Protein AF-A0A3B8VNU0-F1 (afdb_monomer_lite)

Radius of gyration: 17.83 Å; chains: 1; bounding box: 42×33×52 Å

Sequence (167 aa):
MFRGWSWSPRIWGCRSTTCFRRSDRSNKTDSSPACNGKEIQSKDWQAKRAKELFFLLAYHGRPVTKDEIIAALWSEDDVTRAESGLKFNLLRARRALSQDSIAYEGGKYRLDPHSDFEFDVTRFGDLLRAADRLSEDAALKPRYIEQAVNLYSGDFLPEFYSELCEE

Foldseek 3Di:
DDPDDDQDPPQDPDPDDDDDDDDDDDDDAAQFKDWPNRTQDPVQLVDPLLVVLLVVQVSVSDWDALVRSLCVRPVPDDPVVSVVVVVVSLVSNCRRHNVQQWDDDPRTIHGDPPIDIDGLVVLLVVLQVVLVVCPPVVVCNVVSNVVSVVSCNHDHPVVVCPVVPPD

pLDDT: mean 72.1, std 22.76, range [21.95, 96.31]

Secondary structure (DSSP, 8-state):
-----PPPTTS--------------S---S---EETTEE--HHHH-SHHHHHHHHHHHHH-S-EEHHHHHHHH-TTS-HHHHHHHHHHHHHHHHHHS-TTSEEEETTEEEE-TTS-EE-HHHHHHHHHHHHHHTTT-TTTHHHHHHHHHTT--S-SSGGG-TTS---

Structure (mmCIF, N/CA/C/O backbone):
data_AF-A0A3B8VNU0-F1
#
_entry.id   AF-A0A3B8VNU0-F1
#
loop_
_atom_site.group_PDB
_atom_site.id
_atom_site.type_symbol
_atom_site.label_atom_id
_atom_site.label_alt_id
_atom_site.label_comp_id
_atom_site.label_asym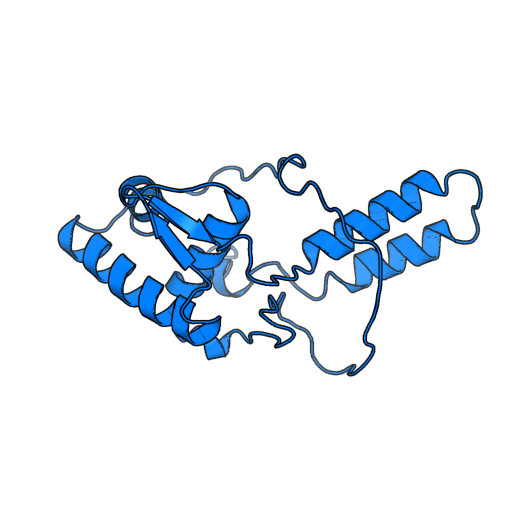_id
_atom_site.label_entity_id
_atom_site.label_seq_id
_atom_site.pdbx_PDB_ins_code
_atom_site.Cartn_x
_atom_site.Cartn_y
_atom_site.Cartn_z
_atom_site.occupancy
_atom_site.B_iso_or_equiv
_atom_site.auth_seq_id
_atom_site.auth_comp_id
_atom_site.auth_asym_id
_atom_site.auth_atom_id
_atom_site.pdbx_PDB_model_num
ATOM 1 N N . MET A 1 1 ? 2.621 -15.870 10.998 1.00 28.41 1 MET A N 1
ATOM 2 C CA . MET A 1 1 ? 2.842 -16.966 10.021 1.00 28.41 1 MET A CA 1
ATOM 3 C C . MET A 1 1 ? 2.469 -16.468 8.615 1.00 28.41 1 MET A C 1
ATOM 5 O O . MET A 1 1 ? 1.386 -16.760 8.135 1.00 28.41 1 MET A O 1
ATOM 9 N N . PHE A 1 2 ? 3.325 -15.672 7.958 1.00 31.02 2 PHE A N 1
ATOM 10 C CA . PHE A 1 2 ? 3.075 -15.154 6.600 1.00 31.02 2 PHE A CA 1
ATOM 11 C C . PHE A 1 2 ? 3.732 -16.079 5.570 1.00 31.02 2 PHE A C 1
ATOM 13 O O . PHE A 1 2 ? 4.879 -15.889 5.180 1.00 31.02 2 PHE A O 1
ATOM 20 N N . ARG A 1 3 ? 3.034 -17.148 5.178 1.00 27.47 3 ARG A N 1
ATOM 21 C CA . ARG A 1 3 ? 3.520 -18.070 4.143 1.00 27.47 3 ARG A CA 1
ATOM 22 C C . ARG A 1 3 ? 3.103 -17.570 2.759 1.00 27.47 3 ARG A C 1
ATOM 24 O O . ARG A 1 3 ? 1.916 -17.436 2.496 1.00 27.47 3 ARG A O 1
ATOM 31 N N . GLY A 1 4 ? 4.088 -17.373 1.880 1.00 28.83 4 GLY A N 1
ATOM 32 C CA . GLY A 1 4 ? 3.934 -17.483 0.425 1.00 28.83 4 GLY A CA 1
ATOM 33 C C . GLY A 1 4 ? 3.169 -16.355 -0.266 1.00 28.83 4 GLY A C 1
ATOM 34 O O . GLY A 1 4 ? 2.011 -16.519 -0.632 1.00 28.83 4 GLY A O 1
ATOM 35 N N . TRP A 1 5 ? 3.837 -15.233 -0.533 1.00 34.16 5 TRP A N 1
ATOM 36 C CA . TRP A 1 5 ? 3.323 -14.204 -1.440 1.00 34.16 5 TRP A CA 1
ATOM 37 C C . TRP A 1 5 ? 3.804 -14.493 -2.867 1.00 34.16 5 TRP A C 1
ATOM 39 O O . TRP A 1 5 ? 4.907 -14.113 -3.254 1.00 34.16 5 TRP A O 1
ATOM 49 N N . SER A 1 6 ? 2.987 -15.182 -3.668 1.00 27.14 6 SER A N 1
ATOM 50 C CA . SER A 1 6 ? 3.214 -15.276 -5.115 1.00 27.14 6 SER A CA 1
ATOM 51 C C . SER A 1 6 ? 2.679 -14.014 -5.797 1.00 27.14 6 SER A C 1
ATOM 53 O O . SER A 1 6 ? 1.480 -13.728 -5.744 1.00 27.14 6 SER A O 1
ATOM 55 N N . TRP A 1 7 ? 3.564 -13.257 -6.439 1.00 34.22 7 TRP A N 1
ATOM 56 C CA . TRP A 1 7 ? 3.233 -12.062 -7.212 1.00 34.22 7 TRP A CA 1
ATOM 57 C C . TRP A 1 7 ? 2.445 -12.444 -8.475 1.00 34.22 7 TRP A C 1
ATOM 59 O O . TRP A 1 7 ? 2.963 -13.144 -9.342 1.00 34.22 7 TRP A O 1
ATOM 69 N N . SER A 1 8 ? 1.186 -12.003 -8.590 1.00 28.56 8 SER A N 1
ATOM 70 C CA . SER A 1 8 ? 0.362 -12.246 -9.784 1.00 28.56 8 SER A CA 1
ATOM 71 C C . SER A 1 8 ? 0.402 -11.031 -10.730 1.00 28.56 8 SER A C 1
ATOM 73 O O . SER A 1 8 ? 0.000 -9.942 -10.318 1.00 28.56 8 SER A O 1
ATOM 75 N N . PRO A 1 9 ? 0.831 -11.163 -12.004 1.00 29.77 9 PRO A N 1
ATOM 76 C CA . PRO A 1 9 ? 1.099 -10.024 -12.901 1.00 29.77 9 PRO A CA 1
ATOM 77 C C . PRO A 1 9 ? -0.127 -9.262 -13.444 1.00 29.77 9 PRO A C 1
ATOM 79 O O . PRO A 1 9 ? 0.022 -8.432 -14.337 1.00 29.77 9 PRO A O 1
ATOM 82 N N . ARG A 1 10 ? -1.355 -9.553 -12.995 1.00 31.48 10 ARG A N 1
ATOM 83 C CA . ARG A 1 10 ? -2.587 -9.118 -13.691 1.00 31.48 10 ARG A CA 1
ATOM 84 C C . ARG A 1 10 ? -3.127 -7.731 -13.314 1.00 31.48 10 ARG A C 1
ATOM 86 O O . ARG A 1 10 ? -4.158 -7.345 -13.853 1.00 31.48 10 ARG A O 1
ATOM 93 N N . ILE A 1 11 ? -2.486 -6.992 -12.410 1.00 40.19 11 ILE A N 1
ATOM 94 C CA . ILE A 1 11 ? -3.173 -5.900 -11.691 1.00 40.19 11 ILE A CA 1
ATOM 95 C C . ILE A 1 11 ? -3.089 -4.523 -12.380 1.00 40.19 11 ILE A C 1
ATOM 97 O O . ILE A 1 11 ? -3.929 -3.671 -12.115 1.00 40.19 11 ILE A O 1
ATOM 101 N N . TRP A 1 12 ? -2.189 -4.294 -13.342 1.00 40.31 12 TRP A N 1
ATOM 102 C CA . TRP A 1 12 ? -1.973 -2.937 -13.873 1.00 40.31 12 TRP A CA 1
ATOM 103 C C . TRP A 1 12 ? -2.054 -2.885 -15.401 1.00 40.31 12 TRP A C 1
ATOM 105 O O . TRP A 1 12 ? -1.068 -3.051 -16.119 1.00 40.31 12 TRP A O 1
ATOM 115 N N . GLY A 1 13 ? -3.265 -2.650 -15.911 1.00 26.94 13 GLY A N 1
ATOM 116 C CA . GLY A 1 13 ? -3.504 -2.274 -17.304 1.00 26.94 13 GLY A CA 1
ATOM 117 C C . GLY A 1 13 ? -3.106 -0.817 -17.548 1.00 26.94 13 GLY A C 1
ATOM 118 O O . GLY A 1 13 ? -3.968 0.054 -17.606 1.00 26.94 13 GLY A O 1
ATOM 119 N N . CYS A 1 14 ? -1.806 -0.542 -17.670 1.00 29.59 14 CYS A N 1
ATOM 120 C CA . CYS A 1 14 ? -1.287 0.800 -17.941 1.00 29.59 14 CYS A CA 1
ATOM 121 C C . CYS A 1 14 ? -1.608 1.256 -19.376 1.00 29.59 14 CYS A C 1
ATOM 123 O O . CYS A 1 14 ? -1.033 0.757 -20.345 1.00 29.59 14 CYS A O 1
ATOM 125 N N . ARG A 1 15 ? -2.474 2.269 -19.511 1.00 27.20 15 ARG A N 1
ATOM 126 C CA . ARG A 1 15 ? -2.395 3.252 -20.601 1.00 27.20 15 ARG A CA 1
ATOM 127 C C . ARG A 1 15 ? -1.720 4.493 -20.036 1.00 27.20 15 ARG A C 1
ATOM 129 O O . ARG A 1 15 ? -2.409 5.351 -19.504 1.00 27.20 15 ARG A O 1
ATOM 136 N N . SER A 1 16 ? -0.404 4.587 -20.142 1.00 26.69 16 SER A N 1
ATOM 137 C CA . SER A 1 16 ? 0.276 5.852 -20.435 1.00 26.69 16 SER A CA 1
ATOM 138 C C . SER A 1 16 ? 1.755 5.590 -20.645 1.00 26.69 16 SER A C 1
ATOM 140 O O . SER A 1 16 ? 2.470 5.066 -19.798 1.00 26.69 16 SER A O 1
ATOM 142 N N . THR A 1 17 ? 2.168 5.915 -21.856 1.00 27.19 17 THR A N 1
ATOM 143 C CA . THR A 1 17 ? 3.531 5.904 -22.351 1.00 27.19 17 THR A CA 1
ATOM 144 C C . THR A 1 17 ? 4.169 7.239 -21.953 1.00 27.19 17 THR A C 1
ATOM 146 O O . THR A 1 17 ? 3.567 8.275 -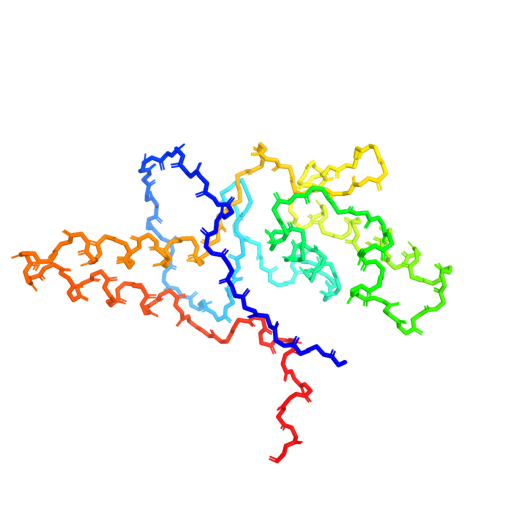22.233 1.00 27.19 17 THR A O 1
ATOM 149 N N . THR A 1 18 ? 5.423 7.228 -21.469 1.00 24.11 18 THR A N 1
ATOM 150 C CA . THR A 1 18 ? 6.347 8.398 -21.335 1.00 24.11 18 THR A CA 1
ATOM 151 C C . THR A 1 18 ? 6.025 9.399 -20.194 1.00 24.11 18 THR A C 1
ATOM 153 O O . THR A 1 18 ? 4.865 9.609 -19.894 1.00 24.11 18 THR A O 1
ATOM 156 N N . CYS A 1 19 ? 6.947 10.099 -19.505 1.00 21.95 19 CYS A N 1
ATOM 157 C CA . CYS A 1 19 ? 8.389 10.336 -19.654 1.00 21.95 19 CYS A CA 1
ATOM 158 C C . CYS A 1 19 ? 9.015 10.866 -18.327 1.00 21.95 19 CYS A C 1
ATOM 160 O O . CYS A 1 19 ? 8.513 11.813 -17.741 1.00 21.95 19 CYS A O 1
ATOM 162 N N . PHE A 1 20 ? 10.140 10.270 -17.917 1.00 27.11 20 PHE A N 1
ATOM 163 C CA . PHE A 1 20 ? 11.340 10.814 -17.242 1.00 27.11 20 PHE A CA 1
ATOM 164 C C . PHE A 1 20 ? 11.327 12.148 -16.443 1.00 27.11 20 PHE A C 1
ATOM 166 O O . PHE A 1 20 ? 11.145 13.227 -17.004 1.00 27.11 20 PHE A O 1
ATOM 173 N N . ARG A 1 21 ? 11.885 12.105 -15.216 1.00 25.28 21 ARG A N 1
ATOM 174 C CA . ARG A 1 21 ? 12.801 13.152 -14.712 1.00 25.28 21 ARG A CA 1
ATOM 175 C C . ARG A 1 21 ? 14.031 12.537 -14.027 1.00 25.28 21 ARG A C 1
ATOM 177 O O . ARG A 1 21 ? 13.915 11.748 -13.096 1.00 25.28 21 ARG A O 1
ATOM 184 N N . ARG A 1 22 ? 15.224 12.893 -14.520 1.00 33.28 22 ARG A N 1
ATOM 185 C CA . ARG A 1 22 ? 16.538 12.667 -13.884 1.00 33.28 22 ARG A CA 1
ATOM 186 C C . ARG A 1 22 ? 16.817 13.811 -12.914 1.00 33.28 22 ARG A C 1
ATOM 188 O O . ARG A 1 22 ? 16.861 14.945 -13.377 1.00 33.28 22 ARG A O 1
ATOM 195 N N . SER A 1 23 ? 17.075 13.474 -11.653 1.00 29.00 23 SER A N 1
ATOM 196 C CA . SER A 1 23 ? 17.853 14.200 -10.623 1.00 29.00 23 SER A CA 1
ATOM 197 C C . SER A 1 23 ? 17.316 13.680 -9.282 1.00 29.00 23 SER A C 1
ATOM 199 O O . SER A 1 23 ? 16.122 13.792 -9.054 1.00 29.00 23 SER A O 1
ATOM 201 N N . ASP A 1 24 ? 18.043 13.026 -8.392 1.00 30.55 24 ASP A N 1
ATOM 202 C CA . ASP A 1 24 ? 19.427 13.228 -8.007 1.00 30.55 24 ASP A CA 1
ATOM 203 C C . ASP A 1 24 ? 20.002 11.904 -7.483 1.00 30.55 24 ASP A C 1
ATOM 205 O O . ASP A 1 24 ? 19.284 11.054 -6.953 1.00 30.55 24 ASP A O 1
ATOM 209 N N . ARG A 1 25 ? 21.297 11.695 -7.699 1.00 41.59 25 ARG A N 1
ATOM 210 C CA . ARG A 1 25 ? 21.997 10.458 -7.352 1.00 41.59 25 ARG A CA 1
ATOM 211 C C . ARG A 1 25 ? 22.668 10.656 -5.995 1.00 41.59 25 ARG A C 1
ATOM 213 O O . ARG A 1 25 ? 23.828 11.043 -5.955 1.00 41.59 25 ARG A O 1
ATOM 220 N N . SER A 1 26 ? 21.974 10.347 -4.904 1.00 31.28 26 SER A N 1
ATOM 221 C CA . SER A 1 26 ? 22.615 10.130 -3.601 1.00 31.28 26 SER A CA 1
ATOM 222 C C . SER A 1 26 ? 21.661 9.451 -2.613 1.00 31.28 26 SER A C 1
ATOM 224 O O . SER A 1 26 ? 20.653 10.009 -2.203 1.00 31.28 26 SER A O 1
ATOM 226 N N . ASN A 1 27 ? 22.035 8.233 -2.211 1.00 33.19 27 ASN A N 1
ATOM 227 C CA . ASN A 1 27 ? 21.500 7.497 -1.061 1.00 33.19 27 ASN A CA 1
ATOM 228 C C . ASN A 1 27 ? 20.046 6.983 -1.159 1.00 33.19 27 ASN A C 1
ATOM 230 O O . ASN A 1 27 ? 19.183 7.363 -0.374 1.00 33.19 27 ASN A O 1
ATOM 234 N N . LYS A 1 28 ? 19.778 6.061 -2.094 1.00 40.41 28 LYS A N 1
ATOM 235 C CA . LYS A 1 28 ? 18.475 5.386 -2.208 1.00 40.41 28 LYS A CA 1
ATOM 236 C C . LYS A 1 28 ? 18.523 3.976 -1.610 1.00 40.41 28 LYS A C 1
ATOM 238 O O . LYS A 1 28 ? 18.619 3.001 -2.339 1.00 40.41 28 LYS A O 1
ATOM 243 N N . THR A 1 29 ? 18.490 3.867 -0.286 1.00 39.09 29 THR A N 1
ATOM 244 C CA . THR A 1 29 ? 18.378 2.578 0.433 1.00 39.09 29 THR A CA 1
ATOM 245 C C . THR A 1 29 ? 16.928 2.179 0.724 1.00 39.09 29 THR A C 1
ATOM 247 O O . THR A 1 29 ? 16.694 1.271 1.510 1.00 39.09 29 THR A O 1
ATOM 250 N N . ASP A 1 30 ? 15.944 2.862 0.136 1.00 48.22 30 ASP A N 1
ATOM 251 C CA . ASP A 1 30 ? 14.536 2.680 0.487 1.00 48.22 30 ASP A CA 1
ATOM 252 C C . ASP A 1 30 ? 13.681 2.714 -0.784 1.00 48.22 30 ASP A C 1
ATOM 254 O O . ASP A 1 30 ? 13.668 3.724 -1.500 1.00 48.22 30 ASP A O 1
ATOM 258 N N . SER A 1 31 ? 12.995 1.605 -1.072 1.00 53.75 31 SER A N 1
ATOM 259 C CA . SER A 1 31 ? 11.935 1.474 -2.081 1.00 53.75 31 SER A CA 1
ATOM 260 C C . SER A 1 31 ? 10.777 2.411 -1.733 1.00 53.75 31 SER A C 1
ATOM 262 O O . SER A 1 31 ? 9.754 2.017 -1.172 1.00 53.75 31 SER A O 1
ATOM 264 N N . SER A 1 32 ? 10.988 3.700 -1.980 1.00 61.31 32 SER A N 1
ATOM 265 C CA . SER A 1 32 ? 10.089 4.770 -1.568 1.00 61.31 32 SER A CA 1
ATOM 266 C C . SER A 1 32 ? 9.035 4.988 -2.653 1.00 61.31 32 SER A C 1
ATOM 268 O O . SER A 1 32 ? 9.401 5.342 -3.779 1.00 6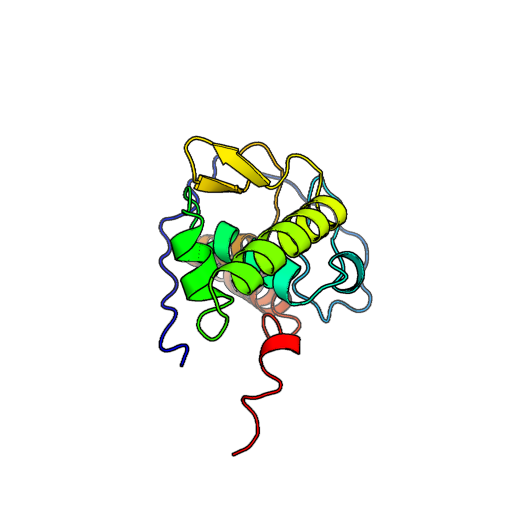1.31 32 SER A O 1
ATOM 270 N N . PRO A 1 33 ? 7.738 4.789 -2.357 1.00 68.69 33 PRO A N 1
ATOM 271 C CA . PRO A 1 33 ? 6.679 5.153 -3.287 1.00 68.69 33 PRO A CA 1
ATOM 272 C C . PRO A 1 33 ? 6.652 6.675 -3.469 1.00 68.69 33 PRO A C 1
ATOM 274 O O . PRO A 1 33 ? 6.947 7.433 -2.539 1.00 68.69 33 PRO A O 1
ATOM 277 N N . ALA A 1 34 ? 6.271 7.132 -4.658 1.00 71.00 34 ALA A N 1
ATOM 278 C CA . ALA A 1 34 ? 5.961 8.536 -4.896 1.00 71.00 34 ALA A CA 1
ATOM 279 C C . ALA A 1 34 ? 4.445 8.727 -5.020 1.00 71.00 34 ALA A C 1
ATOM 281 O O . ALA A 1 34 ? 3.751 7.871 -5.565 1.00 71.00 34 ALA A O 1
ATOM 282 N N . CYS A 1 35 ? 3.935 9.848 -4.512 1.00 71.94 35 CYS A N 1
ATOM 283 C CA . CYS A 1 35 ? 2.545 10.269 -4.683 1.00 71.94 35 CYS A CA 1
ATOM 284 C C . CYS A 1 35 ? 2.531 11.723 -5.160 1.00 71.94 35 CYS A C 1
ATOM 286 O O . CYS A 1 35 ? 3.169 12.579 -4.539 1.00 71.94 35 CYS A O 1
ATOM 288 N N . ASN A 1 36 ? 1.833 12.011 -6.263 1.00 69.44 36 ASN A N 1
ATOM 289 C CA . ASN A 1 36 ? 1.767 13.350 -6.871 1.00 69.44 36 ASN A CA 1
ATOM 290 C C . ASN A 1 36 ? 3.162 13.942 -7.174 1.00 69.44 36 ASN A C 1
ATOM 292 O O . ASN A 1 36 ? 3.431 15.114 -6.902 1.00 69.44 36 ASN A O 1
ATOM 296 N N . GLY A 1 37 ? 4.087 13.109 -7.665 1.00 67.56 37 GLY A N 1
ATOM 297 C CA . GLY A 1 37 ? 5.464 13.506 -7.983 1.00 67.56 37 GLY A CA 1
ATOM 298 C C . GLY A 1 37 ? 6.371 13.785 -6.775 1.00 67.56 37 GLY A C 1
ATOM 299 O O . GLY A 1 37 ? 7.520 14.189 -6.960 1.00 67.56 37 GLY A O 1
ATOM 300 N N . LYS A 1 38 ? 5.891 13.571 -5.542 1.00 72.00 38 LYS A N 1
ATOM 301 C CA . LYS A 1 38 ? 6.689 13.681 -4.316 1.00 72.00 38 LYS A CA 1
ATOM 302 C C . LYS A 1 38 ? 7.072 12.293 -3.815 1.00 72.00 38 LYS A C 1
ATOM 304 O O . LYS A 1 38 ? 6.204 11.472 -3.532 1.00 72.00 38 LYS A O 1
ATOM 309 N N . GLU A 1 39 ? 8.371 12.058 -3.660 1.00 75.88 39 GLU A N 1
ATOM 310 C CA . GLU A 1 39 ? 8.891 10.849 -3.018 1.00 75.88 39 GLU A CA 1
ATOM 311 C C . GLU A 1 39 ? 8.535 10.836 -1.525 1.00 75.88 39 GLU A C 1
ATOM 313 O O . GLU A 1 39 ? 8.725 11.835 -0.824 1.00 75.88 39 GLU A O 1
ATOM 318 N N . ILE A 1 40 ? 8.009 9.706 -1.051 1.00 78.19 40 ILE A N 1
ATOM 319 C CA . ILE A 1 40 ? 7.586 9.517 0.337 1.00 78.19 40 ILE A CA 1
ATOM 320 C C . ILE A 1 40 ? 8.646 8.701 1.054 1.00 78.19 40 ILE A C 1
ATOM 322 O O . ILE A 1 40 ? 8.812 7.508 0.808 1.00 78.19 40 ILE A O 1
ATOM 326 N N . GLN A 1 41 ? 9.343 9.349 1.975 1.00 78.25 41 GLN A N 1
ATOM 327 C CA . GLN A 1 41 ? 10.416 8.742 2.749 1.00 78.25 41 GLN A CA 1
ATOM 328 C C . GLN A 1 41 ? 9.831 7.901 3.892 1.00 78.25 41 GLN A C 1
ATOM 330 O O . GLN A 1 41 ? 8.757 8.213 4.411 1.00 78.25 41 GLN A O 1
ATOM 335 N N . SER A 1 42 ? 10.556 6.891 4.386 1.00 73.94 42 SER A N 1
ATOM 336 C CA . SER A 1 42 ? 10.087 6.076 5.526 1.00 73.94 42 SER A CA 1
ATOM 337 C C . SER A 1 42 ? 9.681 6.894 6.759 1.00 73.94 42 SER A C 1
ATOM 339 O O . SER A 1 42 ? 8.707 6.566 7.437 1.00 73.94 42 SER A O 1
ATOM 341 N N . LYS A 1 43 ? 10.359 8.019 7.013 1.00 78.94 43 LYS A N 1
ATOM 342 C CA . LYS A 1 43 ? 10.026 8.946 8.110 1.00 78.94 43 LYS A CA 1
ATOM 343 C C . LYS A 1 43 ? 8.654 9.620 7.968 1.00 78.94 43 LYS A C 1
ATOM 345 O O . LYS A 1 43 ? 8.068 10.001 8.980 1.00 78.94 43 LYS A O 1
ATOM 350 N N . ASP A 1 44 ? 8.141 9.767 6.746 1.00 82.25 44 ASP A N 1
ATOM 351 C CA . ASP A 1 44 ? 6.884 10.473 6.477 1.00 82.25 44 ASP A CA 1
ATOM 352 C C . ASP A 1 44 ? 5.671 9.653 6.939 1.00 82.25 44 ASP A C 1
ATOM 354 O O . ASP A 1 44 ? 4.662 10.217 7.360 1.00 82.25 44 ASP A O 1
ATOM 358 N N . TRP A 1 45 ? 5.795 8.321 6.956 1.00 83.38 45 TRP A N 1
ATOM 359 C CA . TRP A 1 45 ? 4.759 7.398 7.429 1.00 83.38 45 TRP A CA 1
ATOM 360 C C . TRP A 1 45 ? 4.505 7.506 8.930 1.00 83.38 45 TRP A C 1
ATOM 362 O O . TRP A 1 45 ? 3.376 7.299 9.376 1.00 83.38 45 TRP A O 1
ATOM 372 N N . GLN A 1 46 ? 5.548 7.809 9.714 1.00 82.75 46 GLN A N 1
ATOM 373 C CA . GLN A 1 46 ? 5.530 7.945 11.182 1.00 82.75 46 GLN A CA 1
ATOM 374 C C . GLN A 1 46 ? 5.069 6.697 11.964 1.00 82.75 46 GLN A C 1
ATOM 376 O O . GLN A 1 46 ? 5.147 6.683 13.191 1.00 82.75 46 GLN A O 1
ATOM 381 N N . ALA A 1 47 ? 4.587 5.656 11.284 1.00 85.12 47 ALA A N 1
ATOM 382 C CA . ALA A 1 47 ? 4.169 4.384 11.847 1.00 85.12 47 ALA A CA 1
ATOM 383 C C . ALA A 1 47 ? 4.403 3.258 10.829 1.00 85.12 47 ALA A C 1
ATOM 385 O O . ALA A 1 47 ? 3.910 3.316 9.701 1.00 85.12 47 ALA A O 1
ATOM 386 N N . LYS A 1 48 ? 5.094 2.197 11.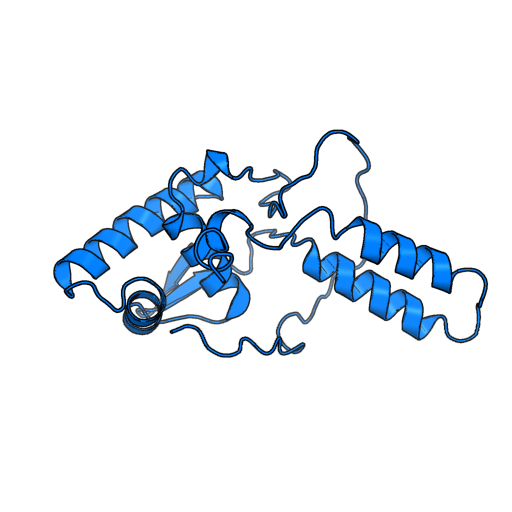262 1.00 86.69 48 LYS A N 1
ATOM 387 C CA . LYS A 1 48 ? 5.377 0.993 10.462 1.00 86.69 48 LYS A CA 1
ATOM 388 C C . LYS A 1 48 ? 4.092 0.379 9.877 1.00 86.69 48 LYS A C 1
ATOM 390 O O . LYS A 1 48 ? 4.001 0.144 8.676 1.00 86.69 48 LYS A O 1
ATOM 395 N N . ARG A 1 49 ? 3.048 0.255 10.705 1.00 89.12 49 ARG A N 1
ATOM 396 C CA . ARG A 1 49 ? 1.722 -0.255 10.306 1.00 89.12 49 ARG A CA 1
ATOM 397 C C . ARG A 1 49 ? 1.001 0.612 9.261 1.00 89.12 49 ARG A C 1
ATOM 399 O O . ARG A 1 49 ? 0.201 0.090 8.492 1.00 89.12 49 ARG A O 1
ATOM 406 N N . ALA A 1 50 ? 1.273 1.917 9.191 1.00 91.50 50 ALA A N 1
ATOM 407 C CA . ALA A 1 50 ? 0.688 2.783 8.165 1.00 91.50 50 ALA A CA 1
ATOM 408 C C . ALA A 1 50 ? 1.279 2.490 6.778 1.00 91.50 50 ALA A C 1
ATOM 410 O O . ALA A 1 50 ? 0.542 2.469 5.792 1.00 91.50 50 ALA A O 1
ATOM 411 N N . LYS A 1 51 ? 2.589 2.209 6.722 1.00 88.44 51 LYS A N 1
ATOM 412 C CA . LYS A 1 51 ? 3.290 1.786 5.502 1.00 88.44 51 LYS A CA 1
ATOM 413 C C . LYS A 1 51 ? 2.773 0.419 5.030 1.00 88.44 51 LYS A C 1
ATOM 415 O O . LYS A 1 51 ? 2.404 0.289 3.868 1.00 88.44 51 LYS A O 1
ATOM 420 N N . GLU A 1 52 ? 2.623 -0.562 5.925 1.00 90.25 52 GLU A N 1
ATOM 421 C CA . GLU A 1 52 ? 2.047 -1.882 5.578 1.00 90.25 52 GLU A CA 1
ATOM 422 C C . GLU A 1 52 ? 0.628 -1.785 5.034 1.00 90.25 52 GLU A C 1
ATOM 424 O O . GLU A 1 52 ? 0.305 -2.431 4.043 1.00 90.25 52 GLU A O 1
ATOM 429 N N . LEU A 1 53 ? -0.216 -0.967 5.666 1.00 92.81 53 LEU A N 1
ATOM 430 C CA . LEU A 1 53 ? -1.584 -0.755 5.216 1.00 92.81 53 LEU A CA 1
ATOM 431 C C . LEU A 1 53 ? -1.626 -0.247 3.774 1.00 92.81 53 LEU A C 1
ATOM 433 O O . LEU A 1 53 ? -2.414 -0.741 2.970 1.00 92.81 53 LEU A O 1
ATOM 437 N N . PHE A 1 54 ? -0.767 0.714 3.436 1.00 91.69 54 PHE A N 1
ATOM 438 C CA . PHE A 1 54 ? -0.651 1.203 2.069 1.00 91.69 54 PHE A CA 1
ATOM 439 C C . PHE A 1 54 ? -0.223 0.095 1.099 1.00 91.69 54 PHE A C 1
ATOM 441 O O . PHE A 1 54 ? -0.894 -0.110 0.087 1.00 91.69 54 PHE A O 1
ATOM 448 N N . PHE A 1 55 ? 0.837 -0.655 1.418 1.00 87.62 55 PHE A N 1
ATOM 449 C CA . PHE A 1 55 ? 1.314 -1.736 0.551 1.00 87.62 55 PHE A CA 1
ATOM 450 C C . PHE A 1 55 ? 0.300 -2.871 0.400 1.00 87.62 55 PHE A C 1
ATOM 452 O O . PHE A 1 55 ? 0.171 -3.423 -0.688 1.00 87.62 55 PHE A O 1
ATOM 459 N N . LEU A 1 56 ? -0.472 -3.180 1.442 1.00 90.44 56 LEU A N 1
ATOM 460 C CA . LEU A 1 56 ? -1.557 -4.156 1.380 1.00 90.44 56 LEU A CA 1
ATOM 461 C C . LEU A 1 56 ? -2.642 -3.718 0.390 1.00 90.44 56 LEU A C 1
ATOM 463 O O . LEU A 1 56 ? -3.074 -4.509 -0.451 1.00 90.44 56 LEU A O 1
ATOM 467 N N . LEU A 1 57 ? -3.065 -2.452 0.448 1.00 91.44 57 LEU A N 1
ATOM 468 C CA . LEU A 1 57 ? -4.055 -1.915 -0.488 1.00 91.44 57 LEU A CA 1
ATOM 469 C C . LEU A 1 57 ? -3.503 -1.852 -1.922 1.00 91.44 57 LEU A C 1
ATOM 471 O O . LEU A 1 57 ? -4.219 -2.204 -2.861 1.00 91.44 57 LEU A O 1
ATOM 475 N N . ALA A 1 58 ? -2.234 -1.461 -2.087 1.00 87.56 58 ALA A N 1
ATOM 476 C CA . ALA A 1 58 ? -1.545 -1.450 -3.378 1.00 87.56 58 ALA A CA 1
ATOM 477 C C . ALA A 1 58 ? -1.458 -2.855 -3.991 1.00 87.56 58 ALA A C 1
ATOM 479 O O . ALA A 1 58 ? -1.763 -3.036 -5.168 1.00 87.56 58 ALA A O 1
ATOM 480 N N . TYR A 1 59 ? -1.089 -3.852 -3.183 1.00 84.38 59 TYR A N 1
ATOM 481 C CA . TYR A 1 59 ? -0.968 -5.245 -3.601 1.00 84.38 59 TYR A CA 1
ATOM 482 C C . TYR A 1 59 ? -2.305 -5.816 -4.069 1.00 84.38 59 TYR A C 1
ATOM 484 O O . TYR A 1 59 ? -2.373 -6.472 -5.107 1.00 84.38 59 TYR A O 1
ATOM 492 N N . HIS A 1 60 ? -3.382 -5.558 -3.324 1.00 86.19 60 HIS A N 1
ATOM 493 C CA . HIS A 1 60 ? -4.696 -6.059 -3.702 1.00 86.19 60 HIS A CA 1
ATOM 494 C C . HIS A 1 60 ? -5.237 -5.406 -4.977 1.00 86.19 60 HIS A C 1
ATOM 496 O O . HIS A 1 60 ? -5.963 -6.070 -5.717 1.00 86.19 60 HIS A O 1
ATOM 502 N N . GLY A 1 61 ? -4.943 -4.123 -5.222 1.00 84.25 61 GLY A N 1
ATOM 503 C CA . GLY A 1 61 ? -5.429 -3.393 -6.402 1.00 84.25 61 GLY A CA 1
ATOM 504 C C . GLY A 1 61 ? -6.960 -3.355 -6.532 1.00 84.25 61 GLY A C 1
ATOM 505 O O . GLY A 1 61 ? -7.495 -3.058 -7.598 1.00 84.25 61 GLY A O 1
ATOM 506 N N . ARG A 1 62 ? -7.683 -3.689 -5.457 1.00 90.25 62 ARG A N 1
ATOM 507 C CA . ARG A 1 62 ? -9.146 -3.762 -5.379 1.00 90.25 62 ARG A CA 1
ATOM 508 C C . ARG A 1 62 ? -9.627 -3.201 -4.041 1.00 90.25 62 ARG A C 1
ATOM 510 O O . ARG A 1 62 ? -8.840 -3.144 -3.100 1.00 90.25 62 ARG A O 1
ATOM 517 N N . PRO A 1 63 ? -10.921 -2.868 -3.903 1.00 94.12 63 PRO A N 1
ATOM 518 C CA . PRO A 1 63 ? -11.507 -2.595 -2.597 1.00 94.12 63 PRO A CA 1
ATOM 519 C C . PRO A 1 63 ? -11.361 -3.789 -1.638 1.00 94.12 63 PRO A C 1
ATOM 521 O O . PRO A 1 63 ? -11.710 -4.925 -1.985 1.00 94.12 63 PRO A O 1
ATOM 524 N N . VAL A 1 64 ? -10.876 -3.514 -0.429 1.00 95.81 64 VAL A N 1
ATOM 525 C CA . VAL A 1 64 ? -10.621 -4.471 0.657 1.00 95.81 64 VAL A CA 1
ATOM 526 C C . VAL A 1 64 ? -11.472 -4.094 1.868 1.00 95.81 64 VAL A C 1
ATOM 528 O O . VAL A 1 64 ? -11.573 -2.925 2.233 1.00 95.81 64 VAL A O 1
ATOM 531 N N . THR A 1 65 ? -12.135 -5.065 2.480 1.00 96.31 65 THR A N 1
ATOM 532 C CA . THR A 1 65 ? -12.965 -4.837 3.669 1.00 96.31 65 THR A CA 1
ATOM 533 C C . THR A 1 65 ? -12.118 -4.508 4.894 1.00 96.31 65 THR A C 1
ATOM 535 O O . THR A 1 65 ? -10.943 -4.860 4.985 1.00 96.31 65 THR A O 1
ATOM 538 N N . LYS A 1 66 ? -12.743 -3.853 5.875 1.00 94.69 66 LYS A N 1
ATOM 539 C CA . LYS A 1 66 ? -12.139 -3.616 7.191 1.00 94.69 66 LYS A CA 1
ATOM 540 C C . LYS A 1 66 ? -11.621 -4.917 7.823 1.00 94.69 66 LYS A C 1
ATOM 542 O O . LYS A 1 66 ? -10.511 -4.937 8.341 1.00 94.69 66 LYS A O 1
ATOM 547 N N . ASP A 1 67 ? -12.412 -5.983 7.742 1.00 93.69 67 ASP A N 1
ATOM 548 C CA . ASP A 1 67 ? -12.113 -7.256 8.398 1.00 93.69 67 ASP A CA 1
ATOM 549 C C . ASP A 1 67 ? -10.947 -7.984 7.717 1.00 93.69 67 ASP A C 1
ATOM 551 O O . ASP A 1 67 ? -10.078 -8.505 8.407 1.00 93.69 67 ASP A O 1
ATOM 555 N N . GLU A 1 68 ? -10.854 -7.941 6.380 1.00 94.44 68 GLU A N 1
ATOM 556 C CA . GLU A 1 68 ? -9.680 -8.438 5.640 1.00 94.44 68 GLU A CA 1
ATOM 557 C C . GLU A 1 68 ? -8.397 -7.700 6.059 1.00 94.44 68 GLU A C 1
ATOM 559 O O . GLU A 1 68 ? -7.359 -8.326 6.262 1.00 94.44 68 GLU A O 1
ATOM 564 N N . ILE A 1 69 ? -8.464 -6.374 6.223 1.00 94.62 69 ILE A N 1
ATOM 565 C CA . ILE A 1 69 ? -7.308 -5.567 6.640 1.00 94.62 69 ILE A CA 1
ATOM 566 C C . ILE A 1 69 ? -6.902 -5.898 8.080 1.00 94.62 69 ILE A C 1
ATOM 568 O O . ILE A 1 69 ? -5.716 -6.071 8.362 1.00 94.62 69 ILE A O 1
ATOM 572 N N . ILE A 1 70 ? -7.874 -5.991 8.992 1.00 93.50 70 ILE A N 1
ATOM 573 C CA . ILE A 1 70 ? -7.631 -6.341 10.395 1.00 93.50 70 ILE A CA 1
ATOM 574 C C . ILE A 1 70 ? -7.029 -7.739 10.503 1.00 93.50 70 ILE A C 1
ATOM 576 O O . ILE A 1 70 ? -6.008 -7.900 11.163 1.00 93.50 70 ILE A O 1
ATOM 580 N N . ALA A 1 71 ? -7.590 -8.721 9.800 1.00 91.62 71 ALA A N 1
ATOM 581 C CA . ALA A 1 71 ? -7.069 -10.082 9.795 1.00 91.62 71 ALA A CA 1
ATOM 582 C C . ALA A 1 71 ? -5.631 -10.162 9.257 1.00 91.62 71 ALA A C 1
ATOM 584 O O . ALA A 1 71 ? -4.859 -11.007 9.701 1.00 91.62 71 ALA A O 1
ATOM 585 N N . ALA A 1 72 ? -5.257 -9.287 8.319 1.00 90.25 72 ALA A N 1
ATOM 586 C CA . ALA A 1 72 ? -3.920 -9.277 7.738 1.00 90.25 72 ALA A CA 1
ATOM 587 C C . ALA A 1 72 ? -2.868 -8.573 8.613 1.00 90.25 72 ALA A C 1
ATOM 589 O O . ALA A 1 72 ? -1.724 -9.022 8.661 1.00 90.25 72 ALA A O 1
ATOM 590 N N . LEU A 1 73 ? -3.221 -7.466 9.273 1.00 90.75 73 LEU A N 1
ATOM 591 C CA . LEU A 1 73 ? -2.253 -6.610 9.978 1.00 90.75 73 LEU A CA 1
ATOM 592 C C . LEU A 1 73 ? -2.326 -6.718 11.506 1.00 90.75 73 LEU A C 1
ATOM 594 O O . LEU A 1 73 ? -1.335 -6.465 12.183 1.00 90.75 73 LEU A O 1
ATOM 598 N N . TRP A 1 74 ? -3.470 -7.105 12.060 1.00 93.25 74 TRP A N 1
ATOM 599 C CA . TRP A 1 74 ? -3.747 -7.133 13.499 1.00 93.25 74 TRP A CA 1
ATOM 600 C C . TRP A 1 74 ? -4.393 -8.464 13.917 1.00 93.25 74 TRP A C 1
ATOM 602 O O . TRP A 1 74 ? -5.332 -8.473 14.704 1.00 93.25 74 TRP A O 1
ATOM 612 N N . SER A 1 75 ? -3.902 -9.594 13.389 1.00 89.00 75 SER A N 1
ATOM 613 C CA . SER A 1 75 ? -4.475 -10.931 13.640 1.00 89.00 75 SER A CA 1
ATOM 614 C C . SER A 1 75 ? -4.511 -11.339 15.116 1.00 89.00 75 SER A C 1
ATOM 616 O O . SER A 1 75 ? -5.377 -12.114 15.507 1.00 89.00 75 SER A O 1
ATOM 618 N N . GLU A 1 76 ? -3.573 -10.827 15.913 1.00 90.06 76 GLU A N 1
ATOM 619 C CA . GLU A 1 76 ? -3.413 -11.160 17.335 1.00 90.06 76 GLU A CA 1
ATOM 620 C C . GLU A 1 76 ? -4.130 -10.177 18.276 1.00 90.06 76 GLU A C 1
ATOM 622 O O . GLU A 1 76 ? -4.221 -10.422 19.480 1.00 90.06 76 GLU A O 1
ATOM 627 N N . ASP A 1 77 ? -4.622 -9.051 17.753 1.00 90.69 77 ASP A N 1
ATOM 628 C CA . ASP A 1 77 ? -5.282 -8.031 18.563 1.00 90.69 77 ASP A CA 1
ATOM 629 C C . ASP A 1 77 ? -6.769 -8.359 18.744 1.00 90.69 77 ASP A C 1
ATOM 631 O O . ASP A 1 77 ? -7.436 -8.912 17.868 1.00 90.69 77 ASP A O 1
ATOM 635 N N . ASP A 1 78 ? -7.335 -7.931 19.872 1.00 94.06 78 ASP A N 1
ATOM 636 C CA . ASP A 1 78 ? -8.785 -7.902 20.023 1.00 94.06 78 ASP A CA 1
ATOM 637 C C . ASP A 1 78 ? -9.425 -6.904 19.041 1.00 94.06 78 ASP A C 1
ATOM 639 O O . ASP A 1 78 ? -8.810 -5.921 18.616 1.00 94.06 78 ASP A O 1
ATOM 643 N N . VAL A 1 79 ? -10.705 -7.119 18.725 1.00 89.50 79 VAL A N 1
ATOM 644 C CA . VAL A 1 79 ? -11.440 -6.324 17.726 1.00 89.50 79 VAL A CA 1
ATOM 645 C C . VAL A 1 79 ? -11.378 -4.819 18.014 1.00 89.50 79 VAL A C 1
ATOM 647 O O . VAL A 1 79 ? -11.187 -4.021 17.098 1.00 89.50 79 VAL A O 1
ATOM 650 N N . THR A 1 80 ? -11.495 -4.409 19.280 1.00 94.00 80 THR A N 1
ATOM 651 C CA . THR A 1 80 ? -11.537 -2.983 19.647 1.00 94.00 80 THR A CA 1
ATOM 652 C C . THR A 1 80 ? -10.179 -2.321 19.426 1.00 94.00 80 THR A C 1
ATOM 654 O O . THR A 1 80 ? -10.093 -1.210 18.881 1.00 94.00 80 THR A O 1
ATOM 657 N N . ARG A 1 81 ? -9.102 -3.006 19.823 1.00 93.38 81 ARG A N 1
ATOM 658 C CA . ARG A 1 81 ? -7.728 -2.554 19.596 1.00 93.38 81 ARG A CA 1
ATOM 659 C C . ARG A 1 81 ? -7.398 -2.518 18.105 1.00 93.38 81 ARG A C 1
ATOM 661 O O . ARG A 1 81 ? -6.910 -1.487 17.639 1.00 93.38 81 ARG A O 1
ATOM 668 N N . ALA A 1 82 ? -7.739 -3.562 17.354 1.00 93.75 82 ALA A N 1
ATOM 669 C CA . ALA A 1 82 ? -7.480 -3.641 15.919 1.00 93.75 82 ALA A CA 1
ATOM 670 C C . ALA A 1 82 ? -8.196 -2.531 15.132 1.00 93.75 82 ALA A C 1
ATOM 672 O O . ALA A 1 82 ? -7.588 -1.854 14.302 1.00 93.75 82 ALA A O 1
ATOM 673 N N . GLU A 1 83 ? -9.471 -2.261 15.431 1.00 94.12 83 GLU A N 1
ATOM 674 C CA . GLU A 1 83 ? -10.212 -1.163 14.802 1.00 94.12 83 GLU A CA 1
ATOM 675 C C . GLU A 1 83 ? -9.609 0.211 15.109 1.00 94.12 83 GLU A C 1
ATOM 677 O O . GLU A 1 83 ? -9.555 1.090 14.241 1.00 94.12 83 GLU A O 1
ATOM 682 N N . SER A 1 84 ? -9.161 0.412 16.348 1.00 94.75 84 SER A N 1
ATOM 683 C CA . SER A 1 84 ? -8.495 1.648 16.764 1.00 94.75 84 SER A CA 1
ATOM 684 C C . SER A 1 84 ? -7.151 1.812 16.049 1.00 94.75 84 SER A C 1
ATOM 686 O O . SER A 1 84 ? -6.848 2.894 15.535 1.00 94.75 84 SER A O 1
ATOM 688 N N . GLY A 1 85 ? -6.386 0.722 15.940 1.00 94.38 85 GLY A N 1
ATOM 689 C CA . GLY A 1 85 ? -5.143 0.643 15.180 1.00 94.38 85 GLY A CA 1
ATOM 690 C C . GLY A 1 85 ? -5.349 0.980 13.706 1.00 94.38 85 GLY A C 1
ATOM 691 O O . GLY A 1 85 ? -4.623 1.818 13.166 1.00 94.38 85 GLY A O 1
ATOM 692 N N . LEU A 1 86 ? -6.379 0.418 13.073 1.00 94.88 86 LEU A N 1
ATOM 693 C CA . LEU A 1 86 ? -6.724 0.710 11.685 1.00 94.88 86 LEU A CA 1
ATOM 694 C C . LEU A 1 86 ? -7.038 2.198 11.480 1.00 94.88 86 LEU A C 1
ATOM 696 O O . LEU A 1 86 ? -6.469 2.827 10.588 1.00 94.88 86 LEU A O 1
ATOM 700 N N . LYS A 1 87 ? -7.898 2.792 12.320 1.00 94.31 87 LYS A N 1
ATOM 701 C CA . LYS A 1 87 ? -8.248 4.224 12.238 1.00 94.31 87 LYS A CA 1
ATOM 702 C C . LYS A 1 87 ? -7.013 5.119 12.370 1.00 94.31 87 LYS A C 1
ATOM 704 O O . LYS A 1 87 ? -6.838 6.049 11.581 1.00 94.31 87 LYS A O 1
ATOM 709 N N . PHE A 1 88 ? -6.145 4.827 13.338 1.00 94.81 88 PHE A N 1
ATOM 710 C CA . PHE A 1 88 ? -4.912 5.581 13.557 1.00 94.81 88 PHE A CA 1
ATOM 711 C C . PHE A 1 88 ? -3.953 5.480 12.363 1.00 94.81 88 PHE A C 1
ATOM 713 O O . PHE A 1 88 ? -3.433 6.496 11.899 1.00 94.81 88 PHE A O 1
ATOM 720 N N . ASN A 1 89 ? -3.744 4.276 11.828 1.00 94.69 89 ASN A N 1
ATOM 721 C CA . ASN A 1 89 ? -2.804 4.057 10.730 1.00 94.69 89 ASN A CA 1
ATOM 722 C C . ASN A 1 89 ? -3.326 4.577 9.386 1.00 94.69 89 ASN A C 1
ATOM 724 O O . ASN A 1 89 ? -2.537 5.117 8.616 1.00 94.69 89 ASN A O 1
ATOM 728 N N . LEU A 1 90 ? -4.641 4.545 9.142 1.00 94.38 90 LEU A N 1
ATOM 729 C CA . LEU A 1 90 ? -5.263 5.235 8.004 1.00 94.38 90 LEU A CA 1
ATOM 730 C C . LEU A 1 90 ? -4.987 6.739 8.032 1.00 94.38 90 LEU A C 1
ATOM 732 O O . LEU A 1 90 ? -4.632 7.326 7.011 1.00 94.38 90 LEU A O 1
ATOM 736 N N . LEU A 1 91 ? -5.133 7.370 9.202 1.00 92.81 91 LEU A N 1
ATOM 737 C CA . LEU A 1 91 ? -4.850 8.795 9.362 1.00 92.81 91 LEU A CA 1
ATOM 738 C C . LEU A 1 91 ? -3.380 9.109 9.060 1.00 92.81 91 LEU A C 1
ATOM 740 O O . LEU A 1 91 ? -3.090 10.105 8.403 1.00 92.81 91 LEU A O 1
ATOM 744 N N . ARG A 1 92 ? -2.450 8.273 9.535 1.00 92.06 92 ARG A N 1
ATOM 745 C CA . ARG A 1 92 ? -1.013 8.444 9.277 1.00 92.06 92 ARG A CA 1
ATOM 746 C C . ARG A 1 92 ? -0.668 8.235 7.803 1.00 92.06 92 ARG A C 1
ATOM 748 O O . ARG A 1 92 ? 0.001 9.090 7.234 1.00 92.06 92 ARG A O 1
ATOM 755 N N . ALA A 1 93 ? -1.195 7.188 7.172 1.00 91.62 93 ALA A N 1
ATOM 756 C CA . ALA A 1 93 ? -0.984 6.918 5.751 1.00 91.62 93 ALA A CA 1
ATOM 757 C C . ALA A 1 93 ? -1.467 8.086 4.876 1.00 91.62 93 ALA A C 1
ATOM 759 O O . ALA A 1 93 ? -0.710 8.598 4.058 1.00 91.62 93 ALA A O 1
ATOM 760 N N . ARG A 1 94 ? -2.681 8.597 5.121 1.00 91.12 94 ARG A N 1
ATOM 761 C CA . ARG A 1 94 ? -3.222 9.769 4.407 1.00 91.12 94 ARG A CA 1
ATOM 762 C C . ARG A 1 94 ? -2.400 11.046 4.606 1.00 91.12 94 ARG A C 1
ATOM 764 O O . ARG A 1 94 ? -2.377 11.899 3.729 1.00 91.12 94 ARG A O 1
ATOM 771 N N . ARG A 1 95 ? -1.730 11.203 5.751 1.00 89.94 95 ARG A N 1
ATOM 772 C CA . ARG A 1 95 ? -0.826 12.341 5.998 1.00 89.94 95 ARG A CA 1
ATOM 773 C C . ARG A 1 95 ? 0.509 12.204 5.271 1.00 89.94 95 ARG A C 1
ATOM 775 O O . ARG A 1 95 ? 1.061 13.220 4.865 1.00 89.94 95 ARG A O 1
ATOM 782 N N . ALA A 1 96 ? 1.022 10.983 5.144 1.00 87.50 96 ALA A N 1
ATOM 783 C CA . ALA A 1 96 ? 2.265 10.702 4.430 1.00 87.50 96 ALA A CA 1
ATOM 784 C C . ALA A 1 96 ? 2.097 10.849 2.909 1.00 87.50 96 ALA A C 1
ATOM 786 O O . ALA A 1 96 ? 2.975 11.382 2.236 1.00 87.50 96 ALA A O 1
ATOM 787 N N . LEU A 1 97 ? 0.953 10.387 2.400 1.00 84.38 97 LEU A N 1
ATOM 788 C CA . LEU A 1 97 ? 0.559 10.422 0.994 1.00 84.38 97 LEU A CA 1
ATOM 789 C C . LEU A 1 97 ? -0.157 11.755 0.680 1.00 84.38 97 LEU A C 1
ATOM 791 O O . LEU A 1 97 ? 0.457 12.813 0.557 1.00 84.38 97 LEU A O 1
ATOM 795 N N . SER A 1 98 ? -1.484 11.690 0.587 1.00 84.94 98 SER A N 1
ATOM 796 C CA . SER A 1 98 ? -2.438 12.786 0.441 1.00 84.94 98 SER A CA 1
ATOM 797 C C . SER A 1 98 ? -3.757 12.377 1.107 1.00 84.94 98 SER A C 1
ATOM 799 O O . SER A 1 98 ? -4.018 11.187 1.307 1.00 84.94 98 SER A O 1
ATOM 801 N N . GLN A 1 99 ? -4.622 13.328 1.456 1.00 81.62 99 GLN A N 1
ATOM 802 C CA . GLN A 1 99 ? -5.858 13.007 2.179 1.00 81.62 99 GLN A CA 1
ATOM 803 C C . GLN A 1 99 ? -6.789 12.057 1.401 1.00 81.62 99 GLN A C 1
ATOM 805 O O . GLN A 1 99 ? -7.421 11.192 2.013 1.00 81.62 99 GLN A O 1
ATOM 810 N N . ASP A 1 100 ? -6.785 12.163 0.072 1.00 85.31 100 ASP A N 1
ATOM 811 C CA . ASP A 1 100 ? -7.667 11.413 -0.828 1.00 85.31 100 ASP A CA 1
ATOM 812 C C . ASP A 1 100 ? -7.029 10.126 -1.381 1.00 85.31 100 ASP A C 1
ATOM 814 O O . ASP A 1 100 ? -7.707 9.324 -2.011 1.00 85.31 100 ASP A O 1
ATOM 818 N N . SER A 1 101 ? -5.756 9.865 -1.057 1.00 87.75 101 SER A N 1
ATOM 819 C CA . SER A 1 101 ? -4.991 8.676 -1.483 1.00 87.75 101 SER A CA 1
ATOM 820 C C . SER A 1 101 ? -5.649 7.329 -1.158 1.00 87.75 101 SER A C 1
ATOM 822 O O . SER A 1 101 ? -5.402 6.332 -1.838 1.00 87.75 101 SER A O 1
ATOM 824 N N . ILE A 1 102 ? -6.463 7.280 -0.098 1.00 92.19 102 ILE A N 1
ATOM 825 C CA . ILE A 1 102 ? -7.159 6.077 0.367 1.00 92.19 102 ILE A CA 1
ATOM 826 C C . ILE A 1 102 ? -8.647 6.389 0.491 1.00 92.19 102 ILE A C 1
ATOM 828 O O . ILE A 1 102 ? -9.081 7.025 1.462 1.00 92.19 102 ILE A O 1
ATOM 832 N N . ALA A 1 103 ? -9.431 5.883 -0.455 1.00 92.06 103 ALA A N 1
ATOM 833 C CA . ALA A 1 103 ? -10.878 6.026 -0.482 1.00 92.06 103 ALA A CA 1
ATOM 834 C C . ALA A 1 103 ? -11.559 4.978 0.411 1.00 92.06 103 ALA A C 1
ATOM 836 O O . ALA A 1 103 ? -11.070 3.856 0.564 1.00 92.06 103 ALA A O 1
ATOM 837 N N . TYR A 1 104 ? -12.705 5.346 0.985 1.00 93.00 104 TYR A N 1
ATOM 838 C CA . TYR A 1 104 ? -13.588 4.433 1.708 1.00 93.00 104 TYR A CA 1
ATOM 839 C C . TYR A 1 104 ? -14.989 4.492 1.103 1.00 93.00 104 TYR A C 1
ATOM 841 O O . TYR A 1 104 ? -15.668 5.511 1.206 1.00 93.00 104 TYR A O 1
ATOM 849 N N . GLU A 1 105 ? -15.416 3.399 0.476 1.00 90.69 105 GLU A N 1
ATOM 850 C CA . GLU A 1 105 ? -16.697 3.295 -0.226 1.00 90.69 105 GLU A CA 1
ATOM 851 C C . GLU A 1 105 ? -17.330 1.928 0.062 1.00 90.69 105 GLU A C 1
ATOM 853 O O . GLU A 1 105 ? -16.677 0.889 -0.047 1.00 90.69 105 GLU A O 1
ATOM 858 N N . GLY A 1 106 ? -18.609 1.912 0.453 1.00 91.19 106 GLY A N 1
ATOM 859 C CA . GLY A 1 106 ? -19.365 0.667 0.645 1.00 91.19 106 GLY A CA 1
ATOM 860 C C . GLY A 1 106 ? -18.757 -0.302 1.668 1.00 91.19 106 GLY A C 1
ATOM 861 O O . GLY A 1 106 ? -18.790 -1.513 1.459 1.00 91.19 106 GLY A O 1
ATOM 862 N N . GLY A 1 107 ? -18.152 0.210 2.746 1.00 91.31 107 GLY A N 1
ATOM 863 C CA . GLY A 1 107 ? -17.525 -0.631 3.773 1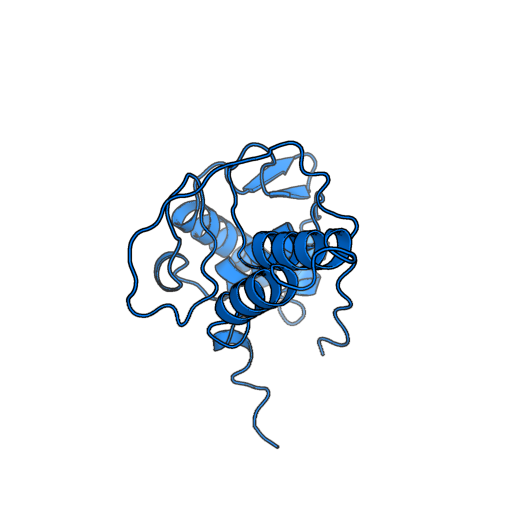.00 91.31 107 GLY A CA 1
ATOM 864 C C . GLY A 1 107 ? -16.108 -1.107 3.442 1.00 91.31 107 GLY A C 1
ATOM 865 O O . GLY A 1 107 ? -15.531 -1.882 4.208 1.00 91.31 107 GLY A O 1
ATOM 866 N N . LYS A 1 108 ? -15.539 -0.663 2.317 1.00 95.50 108 LYS A N 1
ATOM 867 C CA . LYS A 1 108 ? -14.247 -1.123 1.805 1.00 95.50 108 LYS A CA 1
ATOM 868 C C . LYS A 1 108 ? -13.288 0.039 1.594 1.00 95.50 108 LYS A C 1
ATOM 870 O O . LYS A 1 108 ? -13.700 1.142 1.251 1.00 95.50 108 LYS A O 1
ATOM 875 N N . TYR A 1 109 ? -12.005 -0.240 1.762 1.00 95.62 109 TYR A N 1
ATOM 876 C CA . TYR A 1 109 ? -10.902 0.672 1.505 1.00 95.62 109 TYR A CA 1
ATOM 877 C C . TYR A 1 109 ? -10.221 0.310 0.188 1.00 95.62 109 TYR A C 1
ATOM 879 O O . TYR A 1 109 ? -10.027 -0.868 -0.106 1.00 95.62 109 TYR A O 1
ATOM 887 N N . ARG A 1 110 ? -9.834 1.310 -0.602 1.00 93.56 110 ARG A N 1
ATOM 888 C CA . ARG A 1 110 ? -8.968 1.134 -1.778 1.00 93.56 110 ARG A CA 1
ATOM 889 C C . ARG A 1 110 ? -7.977 2.285 -1.870 1.00 93.56 110 ARG A C 1
ATOM 891 O O . ARG A 1 110 ? -8.278 3.376 -1.385 1.00 93.56 110 ARG A O 1
ATOM 898 N N . LEU A 1 111 ? -6.845 2.061 -2.535 1.00 91.31 111 LEU A N 1
ATOM 899 C CA . LEU A 1 111 ? -6.081 3.189 -3.064 1.00 91.31 111 LEU A CA 1
ATOM 900 C C . LEU A 1 111 ? -6.913 3.884 -4.136 1.00 91.31 111 LEU A C 1
ATOM 902 O O . LEU A 1 111 ? -7.579 3.222 -4.938 1.00 91.31 111 LEU A O 1
ATOM 906 N N . ASP A 1 112 ? -6.921 5.209 -4.101 1.00 86.69 112 ASP A N 1
ATOM 907 C CA . ASP A 1 112 ? -7.632 6.001 -5.090 1.00 86.69 112 ASP A CA 1
ATOM 908 C C . ASP A 1 112 ? -6.986 5.826 -6.480 1.00 86.69 112 ASP A C 1
ATOM 910 O O . ASP A 1 112 ? -5.799 6.116 -6.634 1.00 86.69 112 ASP A O 1
ATOM 914 N N . PRO A 1 113 ? -7.732 5.360 -7.501 1.00 75.94 113 PRO A N 1
ATOM 915 C CA . PRO A 1 113 ? -7.200 5.184 -8.851 1.00 75.94 113 PRO A CA 1
ATOM 916 C C . PRO A 1 113 ? -6.784 6.490 -9.535 1.00 75.94 113 PRO A C 1
ATOM 918 O O . PRO A 1 113 ? -6.062 6.442 -10.526 1.00 75.94 113 PRO A O 1
ATOM 921 N N . HIS A 1 114 ? -7.274 7.638 -9.056 1.00 77.88 114 HIS A N 1
ATOM 922 C CA . HIS A 1 114 ? -6.907 8.952 -9.588 1.00 77.88 114 HIS A CA 1
ATOM 923 C C . HIS A 1 114 ? -5.627 9.514 -8.969 1.00 77.88 114 HIS A C 1
ATOM 925 O O . HIS A 1 114 ? -5.093 10.504 -9.468 1.00 77.88 114 HIS A O 1
ATOM 931 N N . SER A 1 115 ? -5.126 8.887 -7.908 1.00 77.69 115 SER A N 1
ATOM 932 C CA . SER A 1 115 ? -3.863 9.260 -7.294 1.00 77.69 115 SER A CA 1
ATOM 933 C C . SER A 1 115 ? -2.695 8.736 -8.130 1.00 77.69 115 SER A C 1
ATOM 935 O O . SER A 1 115 ? -2.643 7.561 -8.495 1.00 77.69 115 SER A O 1
ATOM 937 N N . ASP A 1 116 ? -1.742 9.621 -8.416 1.00 74.44 116 ASP A N 1
ATOM 938 C CA . ASP A 1 116 ? -0.559 9.309 -9.217 1.00 74.44 116 ASP A CA 1
ATOM 939 C C . ASP A 1 116 ? 0.493 8.610 -8.345 1.00 74.44 116 ASP A C 1
ATOM 941 O O . ASP A 1 116 ? 1.367 9.254 -7.750 1.00 74.44 116 ASP A O 1
ATOM 945 N N . PHE A 1 117 ? 0.324 7.294 -8.169 1.00 74.75 117 PHE A N 1
ATOM 946 C CA . PHE A 1 117 ? 1.271 6.444 -7.451 1.00 74.75 117 PHE A CA 1
ATOM 947 C C . PHE A 1 117 ? 2.280 5.823 -8.409 1.00 74.75 117 PHE A C 1
ATOM 949 O O . PHE A 1 117 ? 1.929 5.001 -9.258 1.00 74.75 117 PHE A O 1
ATOM 956 N N . GLU A 1 118 ? 3.554 6.130 -8.194 1.00 71.50 118 GLU A N 1
ATOM 957 C CA . GLU A 1 118 ? 4.648 5.458 -8.885 1.00 71.50 118 GLU A CA 1
ATOM 958 C C . GLU A 1 118 ? 5.358 4.486 -7.942 1.00 71.50 118 GLU A C 1
ATOM 960 O O . GLU A 1 118 ? 5.800 4.851 -6.848 1.00 71.50 118 GLU A O 1
ATOM 965 N N . PHE A 1 119 ? 5.494 3.242 -8.404 1.00 73.81 119 PHE A N 1
ATOM 966 C CA . PHE A 1 119 ? 6.244 2.192 -7.725 1.00 73.81 119 PHE A CA 1
ATOM 967 C C . PHE A 1 119 ? 7.464 1.801 -8.562 1.00 73.81 119 PHE A C 1
ATOM 969 O O . PHE A 1 119 ? 7.381 1.638 -9.785 1.00 73.81 119 PHE A O 1
ATOM 976 N N . ASP A 1 120 ? 8.595 1.590 -7.896 1.00 72.81 120 ASP A N 1
ATOM 977 C CA . ASP A 1 120 ? 9.827 1.078 -8.501 1.00 72.81 120 ASP A CA 1
ATOM 978 C C . ASP A 1 120 ? 9.616 -0.273 -9.210 1.00 72.81 120 ASP A C 1
ATOM 980 O O . ASP A 1 120 ? 10.137 -0.481 -10.308 1.00 72.81 120 ASP A O 1
ATOM 984 N N . VAL A 1 121 ? 8.771 -1.146 -8.654 1.00 71.44 121 VAL A N 1
ATOM 985 C CA . VAL A 1 121 ? 8.438 -2.456 -9.229 1.00 71.44 121 VAL A CA 1
ATOM 986 C C . VAL A 1 121 ? 7.711 -2.357 -10.571 1.00 71.44 121 VAL A C 1
ATOM 988 O O . VAL A 1 121 ? 7.927 -3.189 -11.456 1.00 71.44 121 VAL A O 1
ATOM 991 N N . THR A 1 122 ? 6.891 -1.322 -10.772 1.00 73.62 122 THR A N 1
ATOM 992 C CA . THR A 1 122 ? 6.223 -1.087 -12.060 1.00 73.62 122 THR A CA 1
ATOM 993 C C . THR A 1 122 ? 7.270 -0.817 -13.130 1.00 73.62 122 THR A C 1
ATOM 995 O O . THR A 1 122 ? 7.292 -1.479 -14.172 1.00 73.62 122 THR A O 1
ATOM 998 N N . ARG A 1 123 ? 8.214 0.077 -12.818 1.00 77.19 123 ARG A N 1
ATOM 999 C CA . ARG A 1 123 ? 9.323 0.429 -13.703 1.00 77.19 123 ARG A CA 1
ATOM 1000 C C . ARG A 1 123 ? 10.259 -0.754 -13.949 1.00 77.19 123 ARG A C 1
ATOM 1002 O O . ARG A 1 123 ? 10.698 -0.951 -15.079 1.00 77.19 123 ARG A O 1
ATOM 1009 N N . PHE A 1 124 ? 10.531 -1.560 -12.927 1.00 77.62 124 PHE A N 1
ATOM 1010 C CA . PHE A 1 124 ? 11.290 -2.802 -13.055 1.00 77.62 124 PHE A CA 1
ATOM 1011 C C . PHE A 1 124 ? 10.639 -3.749 -14.073 1.00 77.62 124 PHE A C 1
ATOM 1013 O O . PHE A 1 124 ? 11.288 -4.199 -15.018 1.00 77.62 124 PHE A O 1
ATOM 1020 N N . GLY A 1 125 ? 9.331 -3.989 -13.938 1.00 80.69 125 GLY A N 1
ATOM 1021 C CA . GLY A 1 125 ? 8.576 -4.832 -14.864 1.00 80.69 125 GLY A CA 1
ATOM 1022 C C . GLY A 1 125 ? 8.549 -4.288 -16.295 1.00 80.69 125 GLY A C 1
ATOM 1023 O O . GLY A 1 125 ? 8.656 -5.064 -17.244 1.00 80.69 125 GLY A O 1
ATOM 1024 N N . ASP A 1 126 ? 8.438 -2.970 -16.470 1.00 81.50 126 ASP A N 1
ATOM 1025 C CA . ASP A 1 126 ? 8.484 -2.333 -17.791 1.00 81.50 126 ASP A CA 1
ATOM 1026 C C . ASP A 1 126 ? 9.838 -2.507 -18.478 1.00 81.50 126 ASP A C 1
ATOM 1028 O O . ASP A 1 126 ? 9.883 -2.818 -19.670 1.00 81.50 126 ASP A O 1
ATOM 1032 N N . LEU A 1 127 ? 10.937 -2.371 -17.732 1.00 83.50 127 LEU A N 1
ATOM 1033 C CA . LEU A 1 127 ? 12.288 -2.585 -18.251 1.00 83.50 127 LEU A CA 1
ATOM 1034 C C . LEU A 1 127 ? 12.500 -4.037 -18.689 1.00 83.50 127 LEU A C 1
ATOM 1036 O O . LEU A 1 127 ? 13.047 -4.272 -19.766 1.00 83.50 127 LEU A O 1
ATOM 1040 N N . LEU A 1 128 ? 12.007 -5.011 -17.917 1.00 84.62 128 LEU A N 1
ATOM 1041 C CA . LEU A 1 128 ? 12.077 -6.421 -18.307 1.00 84.62 128 LEU A CA 1
ATOM 1042 C C . LEU A 1 128 ? 11.214 -6.728 -19.537 1.00 84.62 128 LEU A C 1
ATOM 1044 O O . LEU A 1 128 ? 11.674 -7.411 -20.448 1.00 84.62 128 LEU A O 1
ATOM 1048 N N . ARG A 1 129 ? 9.995 -6.180 -19.618 1.00 84.38 129 ARG A N 1
ATOM 1049 C CA . ARG A 1 129 ? 9.144 -6.317 -20.814 1.00 84.38 129 ARG A CA 1
ATOM 1050 C C . ARG A 1 129 ? 9.782 -5.681 -22.047 1.00 84.38 129 ARG A C 1
ATOM 1052 O O . ARG A 1 129 ? 9.661 -6.232 -23.137 1.00 84.38 129 ARG A O 1
ATOM 1059 N N . ALA A 1 130 ? 10.444 -4.535 -21.897 1.00 83.44 130 ALA A N 1
ATOM 1060 C CA . ALA A 1 130 ? 11.186 -3.903 -22.983 1.00 83.44 130 ALA A CA 1
ATOM 1061 C C . ALA A 1 130 ? 12.367 -4.778 -23.429 1.00 83.44 130 ALA A C 1
ATOM 1063 O O . ALA A 1 130 ? 12.529 -5.014 -24.624 1.00 83.44 130 ALA A O 1
ATOM 1064 N N . ALA A 1 131 ? 13.132 -5.325 -22.480 1.00 83.94 131 ALA A N 1
ATOM 1065 C CA . ALA A 1 131 ? 14.235 -6.244 -22.754 1.00 83.94 131 ALA A CA 1
ATOM 1066 C C . ALA A 1 131 ? 13.783 -7.524 -23.484 1.00 83.94 131 ALA A C 1
ATOM 1068 O O . ALA A 1 131 ? 14.511 -8.033 -24.335 1.00 83.94 131 ALA A O 1
ATOM 1069 N N . ASP A 1 132 ? 12.595 -8.041 -23.161 1.00 82.81 132 ASP A N 1
ATOM 1070 C CA . ASP A 1 132 ? 12.030 -9.245 -23.779 1.00 82.81 132 ASP A CA 1
ATOM 1071 C C . ASP A 1 132 ? 11.561 -8.997 -25.222 1.00 82.81 132 ASP A C 1
ATOM 1073 O O . ASP A 1 132 ? 11.876 -9.763 -26.132 1.00 82.81 132 ASP A O 1
ATOM 1077 N N . ARG A 1 133 ? 10.904 -7.854 -25.472 1.00 82.75 133 ARG A N 1
ATOM 1078 C CA . ARG A 1 133 ? 10.477 -7.446 -26.826 1.00 82.75 133 ARG A CA 1
ATOM 1079 C C . ARG A 1 133 ? 11.647 -7.187 -27.775 1.00 82.75 133 ARG A C 1
ATOM 1081 O O . ARG A 1 133 ? 11.484 -7.333 -28.980 1.00 82.75 133 ARG A O 1
ATOM 1088 N N . LEU A 1 134 ? 12.817 -6.831 -27.248 1.00 75.62 134 LEU A N 1
ATOM 1089 C CA . LEU A 1 134 ? 14.038 -6.559 -28.015 1.00 75.62 134 LEU A CA 1
ATOM 1090 C C . LEU A 1 134 ? 14.832 -7.829 -28.361 1.00 75.62 134 LEU A C 1
ATOM 1092 O O . LEU A 1 134 ? 16.043 -7.762 -28.547 1.00 75.62 134 LEU A O 1
ATOM 1096 N N . SER A 1 135 ? 14.168 -8.987 -28.443 1.00 60.81 135 SER A N 1
ATOM 1097 C CA . SER A 1 135 ? 14.799 -10.293 -28.692 1.00 60.81 135 SER A CA 1
ATOM 1098 C C . SER A 1 135 ? 15.711 -10.361 -29.932 1.00 60.81 135 SER A C 1
ATOM 1100 O O . SER A 1 135 ? 16.592 -11.217 -29.963 1.00 60.81 135 SER A O 1
ATOM 1102 N N . GLU A 1 136 ? 15.581 -9.432 -30.887 1.00 61.41 136 GLU A N 1
ATOM 1103 C CA . GLU A 1 136 ? 16.422 -9.338 -32.092 1.00 61.41 136 GLU A CA 1
ATOM 1104 C C . GLU A 1 136 ? 17.540 -8.275 -32.012 1.00 61.41 136 GLU A C 1
ATOM 1106 O O . GLU A 1 136 ? 18.531 -8.381 -32.733 1.00 61.41 136 GLU A O 1
ATOM 1111 N N . ASP A 1 137 ? 17.450 -7.286 -31.112 1.00 63.12 137 ASP A N 1
ATOM 1112 C CA . ASP A 1 137 ? 18.443 -6.207 -30.976 1.00 63.12 137 ASP A CA 1
ATOM 1113 C C . ASP A 1 137 ? 19.332 -6.438 -29.741 1.00 63.12 137 ASP A C 1
ATOM 1115 O O . ASP A 1 137 ? 19.162 -5.860 -28.657 1.00 63.12 137 ASP A O 1
ATOM 1119 N N . ALA A 1 138 ? 20.284 -7.361 -29.907 1.00 67.00 138 ALA A N 1
ATOM 1120 C CA . ALA A 1 138 ? 21.154 -7.870 -28.846 1.00 67.00 138 ALA A CA 1
ATOM 1121 C C . ALA A 1 138 ? 21.952 -6.777 -28.105 1.00 67.00 138 ALA A C 1
ATOM 1123 O O . ALA A 1 138 ? 22.380 -6.995 -26.970 1.00 67.00 138 ALA A O 1
ATOM 1124 N N . ALA A 1 139 ? 22.136 -5.597 -28.706 1.00 76.69 139 ALA A N 1
ATOM 1125 C CA . ALA A 1 139 ? 22.914 -4.506 -28.124 1.00 76.69 139 ALA A CA 1
ATOM 1126 C C . ALA A 1 139 ? 22.164 -3.734 -27.023 1.00 76.69 139 ALA A C 1
ATOM 1128 O O . ALA A 1 139 ? 22.789 -3.198 -26.104 1.00 76.69 139 ALA A O 1
ATOM 1129 N N . LEU A 1 140 ? 20.830 -3.663 -27.090 1.00 77.19 140 LEU A N 1
ATOM 1130 C CA . LEU A 1 140 ? 20.029 -2.861 -26.158 1.00 77.19 140 LEU A CA 1
ATOM 1131 C C . LEU A 1 140 ? 19.518 -3.667 -24.963 1.00 77.19 140 LEU A C 1
ATOM 1133 O O . LEU A 1 140 ? 19.359 -3.114 -23.873 1.00 77.19 140 LEU A O 1
ATOM 1137 N N . LYS A 1 141 ? 19.320 -4.976 -25.130 1.00 82.50 141 LYS A N 1
ATOM 1138 C CA . LYS A 1 141 ? 18.808 -5.866 -24.080 1.00 82.50 141 LYS A CA 1
ATOM 1139 C C . LYS A 1 141 ? 19.613 -5.814 -22.765 1.00 82.50 141 LYS A C 1
ATOM 1141 O O . LYS A 1 141 ? 18.982 -5.639 -21.720 1.00 82.50 141 LYS A O 1
ATOM 1146 N N . PRO A 1 142 ? 20.964 -5.862 -22.761 1.00 84.25 142 PRO A N 1
ATOM 1147 C CA . PRO A 1 142 ? 21.742 -5.760 -21.523 1.00 84.25 142 PRO A CA 1
ATOM 1148 C C . PRO A 1 142 ? 21.522 -4.438 -20.781 1.00 84.25 142 PRO A C 1
ATOM 1150 O O . PRO A 1 142 ? 21.469 -4.430 -19.555 1.00 84.25 142 PRO A O 1
ATOM 1153 N N . ARG A 1 143 ? 21.319 -3.329 -21.508 1.00 84.69 143 ARG A N 1
ATOM 1154 C CA . ARG A 1 143 ? 21.090 -2.007 -20.905 1.00 84.69 143 ARG A CA 1
ATOM 1155 C C . ARG A 1 143 ? 19.773 -1.936 -20.142 1.00 84.69 143 ARG A C 1
ATOM 1157 O O . ARG A 1 143 ? 19.729 -1.353 -19.064 1.00 84.69 143 ARG A O 1
ATOM 1164 N N . TYR A 1 144 ? 18.706 -2.526 -20.679 1.00 82.00 144 TYR A N 1
ATOM 1165 C CA . TYR A 1 144 ? 17.415 -2.574 -19.988 1.00 82.00 144 TYR A CA 1
ATOM 1166 C C . TYR A 1 144 ? 17.468 -3.448 -18.732 1.00 82.00 144 TYR A C 1
ATOM 1168 O O . TYR A 1 144 ? 16.918 -3.068 -17.700 1.00 82.00 144 TYR A O 1
ATOM 1176 N N . ILE A 1 145 ? 18.176 -4.579 -18.795 1.00 82.31 145 ILE A N 1
ATOM 1177 C CA . ILE A 1 145 ? 18.367 -5.467 -17.641 1.00 82.31 145 ILE A CA 1
ATOM 1178 C C . ILE A 1 145 ? 19.200 -4.772 -16.560 1.00 82.31 145 ILE A C 1
ATOM 1180 O O . ILE A 1 145 ? 18.802 -4.767 -15.400 1.00 82.31 145 ILE A O 1
ATOM 1184 N N . GLU A 1 146 ? 20.307 -4.126 -16.927 1.00 85.81 146 GLU A N 1
ATOM 1185 C CA . GLU A 1 146 ? 21.139 -3.365 -15.990 1.00 85.81 146 GLU A CA 1
ATOM 1186 C C . GLU A 1 146 ? 20.340 -2.238 -15.319 1.00 85.81 146 GLU A C 1
ATOM 1188 O O . GLU A 1 146 ? 20.428 -2.035 -14.110 1.00 85.81 146 GLU A O 1
ATOM 1193 N N . GLN A 1 147 ? 19.505 -1.523 -16.078 1.00 82.75 147 GLN A N 1
ATOM 1194 C CA . GLN A 1 147 ? 18.602 -0.523 -15.511 1.00 82.75 147 GLN A CA 1
ATOM 1195 C C . GLN A 1 147 ? 17.597 -1.135 -14.532 1.00 82.75 147 GLN A C 1
ATOM 1197 O O . GLN A 1 147 ? 17.332 -0.513 -13.510 1.00 82.75 147 GLN A O 1
ATOM 1202 N N . ALA A 1 148 ? 17.053 -2.322 -14.821 1.00 82.50 148 ALA A N 1
ATOM 1203 C CA . ALA A 1 148 ? 16.120 -3.003 -13.929 1.00 82.50 148 ALA A CA 1
ATOM 1204 C C . ALA A 1 148 ? 16.816 -3.418 -12.626 1.00 82.50 148 ALA A C 1
ATOM 1206 O O . ALA A 1 148 ? 16.324 -3.109 -11.547 1.00 82.50 148 ALA A O 1
ATOM 1207 N N . VAL A 1 149 ? 18.001 -4.027 -12.715 1.00 83.25 149 VAL A N 1
ATOM 1208 C CA . VAL A 1 149 ? 18.805 -4.409 -11.542 1.00 83.25 149 VAL A CA 1
ATOM 1209 C C . VAL A 1 149 ? 19.152 -3.187 -10.691 1.00 83.25 149 VAL A C 1
ATOM 1211 O O . VAL A 1 149 ? 19.011 -3.234 -9.478 1.00 83.25 149 VAL A O 1
ATOM 1214 N N . ASN A 1 150 ? 19.509 -2.062 -11.313 1.00 81.81 150 ASN A N 1
ATOM 1215 C CA . ASN A 1 150 ? 19.826 -0.824 -10.598 1.00 81.81 150 ASN A CA 1
ATOM 1216 C C . ASN A 1 150 ? 18.623 -0.164 -9.899 1.00 81.81 150 ASN A C 1
ATOM 1218 O O . ASN A 1 150 ? 18.827 0.742 -9.092 1.00 81.81 150 ASN A O 1
ATOM 1222 N N . LEU A 1 151 ? 17.382 -0.564 -10.207 1.00 74.62 151 LEU A N 1
ATOM 1223 C CA . LEU A 1 151 ? 16.214 -0.141 -9.424 1.00 74.62 151 LEU A CA 1
ATOM 1224 C C . LEU A 1 151 ? 16.111 -0.892 -8.096 1.00 74.62 151 LEU A C 1
ATOM 1226 O O . LEU A 1 151 ? 15.497 -0.378 -7.168 1.00 74.62 151 LEU A O 1
ATOM 1230 N N . TYR A 1 152 ? 16.707 -2.079 -8.000 1.00 73.25 152 TYR A N 1
ATOM 1231 C CA . TYR A 1 152 ? 16.758 -2.855 -6.771 1.00 73.25 152 TYR A CA 1
ATOM 1232 C C . TYR A 1 152 ? 17.958 -2.398 -5.934 1.00 73.25 152 TYR A C 1
ATOM 1234 O O . TYR A 1 152 ? 19.071 -2.898 -6.082 1.00 73.25 152 TYR A O 1
ATOM 1242 N N . SER A 1 153 ? 17.749 -1.389 -5.090 1.00 64.62 153 SER A N 1
ATOM 1243 C CA . SER A 1 153 ? 18.815 -0.747 -4.307 1.00 64.62 153 SER A CA 1
ATOM 1244 C C . SER A 1 153 ? 18.844 -1.147 -2.824 1.00 64.62 153 SER A C 1
ATOM 1246 O O . SER A 1 153 ? 19.520 -0.506 -2.020 1.00 64.62 153 SER A O 1
ATOM 1248 N N . GLY A 1 154 ? 18.139 -2.218 -2.465 1.00 65.88 154 GLY A N 1
ATOM 1249 C CA . GLY A 1 154 ? 18.069 -2.778 -1.119 1.00 65.88 154 GLY A CA 1
ATOM 1250 C C . GLY A 1 154 ? 16.961 -3.821 -1.022 1.00 65.88 154 GLY A C 1
ATOM 1251 O O . GLY A 1 154 ? 16.224 -4.036 -1.986 1.00 65.88 154 GLY A O 1
ATOM 1252 N N . ASP A 1 155 ? 16.842 -4.462 0.137 1.00 64.25 155 ASP A N 1
ATOM 1253 C CA . ASP A 1 155 ? 15.733 -5.382 0.376 1.00 64.25 155 ASP A CA 1
ATOM 1254 C C . ASP A 1 155 ? 14.401 -4.635 0.351 1.00 64.25 155 ASP A C 1
ATOM 1256 O O . ASP A 1 155 ? 14.307 -3.473 0.738 1.00 64.25 155 ASP A O 1
ATOM 1260 N N . PHE A 1 156 ? 13.353 -5.295 -0.130 1.00 63.22 156 PHE A N 1
ATOM 1261 C CA . PHE A 1 156 ? 12.021 -4.704 -0.169 1.00 63.22 156 PHE A CA 1
ATOM 1262 C C . PHE A 1 156 ? 11.446 -4.619 1.243 1.00 63.22 156 PHE A C 1
ATOM 1264 O O . PHE A 1 156 ? 11.093 -5.654 1.789 1.00 63.22 156 PHE A O 1
ATOM 1271 N N . LEU A 1 157 ? 11.267 -3.418 1.801 1.00 66.44 157 LEU A N 1
ATOM 1272 C CA . LEU A 1 157 ? 10.746 -3.249 3.166 1.00 66.44 157 LEU A CA 1
ATOM 1273 C C . LEU A 1 157 ? 11.686 -3.868 4.235 1.00 66.44 157 LEU A C 1
ATOM 1275 O O . LEU A 1 157 ? 11.260 -4.717 5.022 1.00 66.44 157 LEU A O 1
ATOM 1279 N N . PRO A 1 158 ? 12.971 -3.456 4.298 1.00 63.94 158 PRO A N 1
ATOM 1280 C CA . PRO A 1 158 ? 13.976 -4.073 5.171 1.00 63.94 158 PRO A CA 1
ATOM 1281 C C . PRO A 1 158 ? 13.630 -3.954 6.662 1.00 63.94 158 PRO A C 1
ATOM 1283 O O . PRO A 1 158 ? 13.922 -4.851 7.451 1.00 63.94 158 PRO A O 1
ATOM 1286 N N . GLU A 1 159 ? 12.928 -2.892 7.060 1.00 64.44 159 GLU A N 1
ATOM 1287 C CA . GLU A 1 159 ? 12.464 -2.670 8.431 1.00 64.44 159 GLU A CA 1
ATOM 1288 C C . GLU A 1 159 ? 11.368 -3.657 8.878 1.00 64.44 159 GLU A C 1
ATOM 1290 O O . GLU A 1 159 ? 10.941 -3.649 10.038 1.00 64.44 159 GLU A O 1
ATOM 1295 N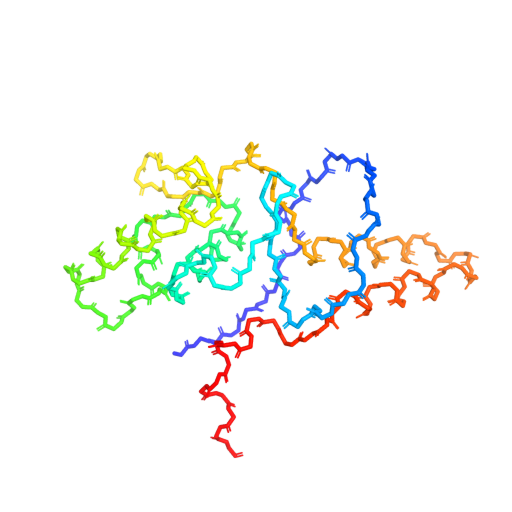 N . PHE A 1 160 ? 10.908 -4.516 7.967 1.00 64.62 160 PHE A N 1
ATOM 1296 C CA . PHE A 1 160 ? 9.932 -5.574 8.206 1.00 64.62 160 PHE A CA 1
ATOM 1297 C C . PHE A 1 160 ? 10.564 -6.964 8.293 1.00 64.62 160 PHE A C 1
ATOM 1299 O O . PHE A 1 160 ? 9.941 -7.856 8.860 1.00 64.62 160 PHE A O 1
ATOM 1306 N N . TYR A 1 161 ? 11.803 -7.131 7.822 1.00 54.56 161 TYR A N 1
ATOM 1307 C CA . TYR A 1 161 ? 12.536 -8.399 7.877 1.00 54.56 161 TYR A CA 1
ATOM 1308 C C . TYR A 1 161 ? 13.408 -8.569 9.127 1.00 54.56 161 TYR A C 1
ATOM 1310 O O . TYR A 1 161 ? 14.025 -9.616 9.287 1.00 54.56 161 TYR A O 1
ATOM 1318 N N . SER A 1 162 ? 13.450 -7.595 10.043 1.00 45.06 162 SER A N 1
ATOM 1319 C CA . SER A 1 162 ? 14.329 -7.630 11.227 1.00 45.06 162 SER A CA 1
ATOM 1320 C C . SER A 1 162 ? 14.066 -8.780 12.215 1.00 45.06 162 SER A C 1
ATOM 1322 O O . SER A 1 162 ? 14.827 -8.937 13.158 1.00 45.06 162 SER A O 1
ATOM 1324 N N . GLU A 1 163 ? 13.012 -9.574 12.019 1.00 41.88 163 GLU A N 1
ATOM 1325 C CA . GLU A 1 163 ? 12.695 -10.778 12.809 1.00 41.88 163 GLU A CA 1
ATOM 1326 C C . GLU A 1 163 ? 13.025 -12.093 12.073 1.00 41.88 163 GLU A C 1
ATOM 1328 O O . GLU A 1 163 ? 12.793 -13.171 12.608 1.00 41.88 163 GLU A O 1
ATOM 1333 N N . LEU A 1 164 ? 13.536 -12.034 10.837 1.00 41.72 164 LEU A N 1
ATOM 1334 C CA . LEU A 1 164 ? 13.754 -13.207 9.974 1.00 41.72 164 LEU A CA 1
ATOM 1335 C C . LEU A 1 164 ? 15.229 -13.619 9.835 1.00 41.72 164 LEU A C 1
ATOM 1337 O O . LEU A 1 164 ? 15.523 -14.551 9.095 1.00 41.72 164 LEU A O 1
ATOM 1341 N N . CYS A 1 165 ? 16.139 -12.959 10.557 1.00 36.00 165 CYS A N 1
ATOM 1342 C CA . CYS A 1 165 ? 17.571 -13.281 10.580 1.00 36.00 165 CYS A CA 1
ATOM 1343 C C . CYS A 1 165 ? 18.060 -13.655 11.992 1.00 36.00 165 CYS A C 1
ATOM 1345 O O . CYS A 1 165 ? 19.125 -13.213 12.417 1.00 36.00 165 CYS A O 1
ATOM 1347 N N . GLU A 1 166 ? 17.281 -14.458 12.716 1.00 34.88 166 GLU A N 1
ATOM 1348 C CA . GLU A 1 166 ? 17.789 -15.298 13.808 1.00 34.88 166 GLU A CA 1
ATOM 1349 C C . GLU A 1 166 ? 17.619 -16.772 13.403 1.00 34.88 166 GLU A C 1
ATOM 1351 O O . GLU A 1 166 ? 16.685 -17.440 13.837 1.00 34.88 166 GLU A O 1
ATOM 1356 N N . GLU A 1 167 ? 18.508 -17.263 12.537 1.00 34.19 167 GLU A N 1
ATOM 1357 C CA . GLU A 1 167 ? 18.845 -18.693 12.415 1.00 34.19 167 GLU A CA 1
ATOM 1358 C C . GLU A 1 167 ? 20.367 -18.857 12.339 1.00 34.19 167 GLU A C 1
ATOM 1360 O O . GLU A 1 167 ? 21.010 -18.110 11.562 1.00 34.19 167 GLU A O 1
#